Protein AF-A0AAD1WUY3-F1 (afdb_monomer)

InterPro domains:
  IPR000668 Peptidase C1A, papain C-terminal [PF00112] (3-148)
  IPR000668 Peptidase C1A, papain C-terminal [SM00645] (3-164)
  IPR038765 Papain-like cysteine peptidase superfamily [SSF54001] (2-152)

pLDDT: mean 82.13, std 15.79, range [28.84, 96.56]

Foldseek 3Di:
DDFDPDDDLCVVQVLACLSVDDDAPAQAPLVVLVLVQSFVQSLQCVVVVNPDRDRAASLCVQAAVWDEHDDHDHADDPDDDPHHHHPHNPDDNDHHDQFYPPPDPDTGVVPDDDDDDDDDQPPDPVSQSVCCVPRNDHRDDDDDDPCNVVPPDDDDPPDPPDDD

Mean predicted aligned error: 8.3 Å

Nearest PDB structures (foldseek):
  8b5f-assembly1_A  TM=9.638E-01  e=1.376E-15  Homo sapiens
  8he9-assembly1_A  TM=9.474E-01  e=2.209E-15  Homo sapiens
  1mir-assembly2_B  TM=9.375E-01  e=2.351E-14  Rattus norvegicus
  3cbk-assembly1_A  TM=8.928E-01  e=1.677E-14  Homo sapiens
  4i04-assembly3_C  TM=8.509E-01  e=1.428E-09  Schistosoma mansoni

Structure (mmCIF, N/CA/C/O backbone):
data_AF-A0AAD1WUY3-F1
#
_entry.id   AF-A0AAD1WUY3-F1
#
loop_
_atom_site.group_PDB
_atom_site.id
_atom_site.type_symbol
_atom_site.label_atom_id
_atom_site.label_alt_id
_atom_site.label_comp_id
_atom_site.label_asym_id
_atom_site.label_entity_id
_atom_site.label_seq_id
_atom_site.pdbx_PDB_ins_code
_atom_site.Cartn_x
_atom_site.Cartn_y
_atom_site.Cartn_z
_atom_site.occupancy
_atom_site.B_iso_or_equiv
_atom_site.auth_seq_id
_atom_site.auth_comp_id
_atom_site.auth_asym_id
_atom_site.auth_atom_id
_atom_site.pdbx_PDB_model_num
ATOM 1 N N . MET A 1 1 ? -21.144 -7.019 16.525 1.00 71.75 1 MET A N 1
ATOM 2 C CA . MET A 1 1 ? -20.431 -5.743 16.328 1.00 71.75 1 MET A CA 1
ATOM 3 C C . MET A 1 1 ? -21.242 -4.985 15.316 1.00 71.75 1 MET A C 1
ATOM 5 O O . MET A 1 1 ? -21.540 -5.571 14.285 1.00 71.75 1 MET A O 1
ATOM 9 N N . ASP A 1 2 ? -21.606 -3.749 15.618 1.00 90.06 2 ASP A N 1
ATOM 10 C CA . ASP A 1 2 ? -22.443 -2.962 14.718 1.00 90.06 2 ASP A CA 1
ATOM 11 C C . ASP A 1 2 ? -21.526 -2.154 13.799 1.00 90.06 2 ASP A C 1
ATOM 13 O O . ASP A 1 2 ? -20.811 -1.261 14.254 1.00 90.06 2 ASP A O 1
ATOM 17 N N . LEU A 1 3 ? -21.472 -2.553 12.527 1.00 93.75 3 LEU A N 1
ATOM 18 C CA . LEU A 1 3 ? -20.703 -1.875 11.484 1.00 93.75 3 LEU A CA 1
ATOM 19 C C . LEU A 1 3 ? -21.575 -0.807 10.813 1.00 93.75 3 LEU A C 1
ATOM 21 O O . LEU A 1 3 ? -22.786 -1.011 10.687 1.00 93.75 3 LEU A O 1
ATOM 25 N N . PRO A 1 4 ? -20.992 0.325 10.383 1.00 95.12 4 PRO A N 1
ATOM 26 C CA . PRO A 1 4 ? -21.745 1.334 9.656 1.00 95.12 4 PRO A CA 1
ATOM 27 C C . PRO A 1 4 ? -22.156 0.812 8.274 1.00 95.12 4 PRO A C 1
ATOM 29 O O . PRO A 1 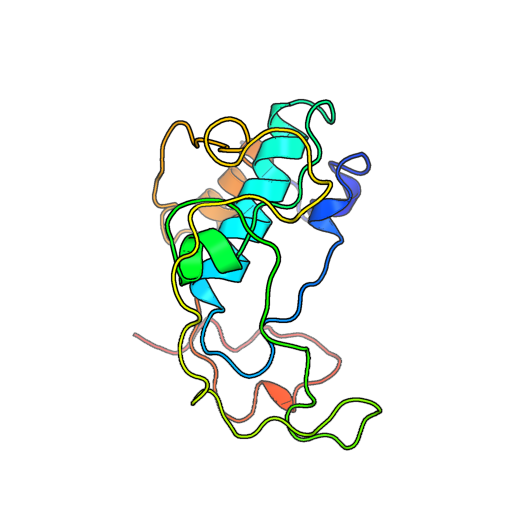4 ? -21.484 -0.034 7.687 1.00 95.12 4 PRO A O 1
ATOM 32 N N . GLU A 1 5 ? -23.249 1.357 7.741 1.00 94.94 5 GLU A N 1
ATOM 33 C CA . GLU A 1 5 ? -23.709 1.057 6.379 1.00 94.94 5 GLU A CA 1
ATOM 34 C C . GLU A 1 5 ? -22.689 1.507 5.322 1.00 94.94 5 GLU A C 1
ATOM 36 O O . GLU A 1 5 ? -22.493 0.825 4.322 1.00 94.94 5 GLU A O 1
ATOM 41 N N . ASN A 1 6 ? -22.005 2.628 5.576 1.00 95.38 6 ASN A N 1
ATOM 42 C CA . ASN A 1 6 ? -20.962 3.175 4.716 1.00 95.38 6 ASN A CA 1
ATOM 43 C C . ASN A 1 6 ? -19.704 3.451 5.539 1.00 95.38 6 ASN A C 1
ATOM 45 O O . ASN A 1 6 ? -19.784 3.948 6.665 1.00 95.38 6 ASN A O 1
ATOM 49 N N . PHE A 1 7 ? -18.544 3.142 4.969 1.00 95.19 7 PHE A N 1
ATOM 50 C CA . PHE A 1 7 ? -17.255 3.385 5.596 1.00 95.19 7 PHE A CA 1
ATOM 51 C C . PHE A 1 7 ? -16.237 3.822 4.548 1.00 95.19 7 PHE A C 1
ATOM 53 O O . PHE A 1 7 ? -16.049 3.130 3.551 1.00 95.19 7 PHE A O 1
ATOM 60 N N . ASP A 1 8 ? -15.560 4.935 4.816 1.00 95.81 8 ASP A N 1
ATOM 61 C CA . ASP A 1 8 ? -14.447 5.418 4.011 1.00 95.81 8 ASP A CA 1
ATOM 62 C C . ASP A 1 8 ? -13.214 5.627 4.902 1.00 95.81 8 ASP A C 1
ATOM 64 O O . ASP A 1 8 ? -13.210 6.438 5.835 1.00 95.81 8 ASP A O 1
ATOM 68 N N . SER A 1 9 ? -12.145 4.888 4.605 1.00 95.81 9 SER A N 1
ATOM 69 C CA . SER A 1 9 ? -10.859 4.983 5.301 1.00 95.81 9 SER A CA 1
ATOM 70 C C . SER A 1 9 ? -10.252 6.391 5.218 1.00 95.81 9 SER A C 1
ATOM 72 O O . SER A 1 9 ? -9.579 6.827 6.155 1.00 95.81 9 SER A O 1
ATOM 74 N N . GLN A 1 10 ? -10.506 7.120 4.127 1.00 95.88 10 GLN A N 1
ATOM 75 C CA . GLN A 1 10 ? -10.003 8.477 3.891 1.00 95.88 10 GLN A CA 1
ATOM 76 C C . GLN A 1 10 ? -10.684 9.521 4.783 1.00 95.88 10 GLN A C 1
ATOM 78 O O . GLN A 1 10 ? -10.104 10.582 5.048 1.00 95.88 10 GLN A O 1
ATOM 83 N N . GLU A 1 11 ? -11.912 9.238 5.220 1.00 96.12 11 GLU A N 1
ATOM 84 C CA . GLU A 1 11 ? -12.668 10.054 6.171 1.00 96.12 11 GLU A CA 1
ATOM 85 C C . GLU A 1 11 ? -12.392 9.631 7.615 1.00 96.12 11 GLU A C 1
ATOM 87 O O . GLU A 1 11 ? -12.276 10.482 8.497 1.00 96.12 11 GLU A O 1
ATOM 92 N N . ALA A 1 12 ? -12.238 8.326 7.859 1.00 94.75 12 ALA A N 1
ATOM 93 C CA . ALA A 1 12 ? -11.942 7.785 9.181 1.00 94.75 12 ALA A CA 1
ATOM 94 C C . ALA A 1 12 ? -10.535 8.166 9.676 1.00 94.75 12 ALA A C 1
ATOM 96 O O . ALA A 1 12 ? -10.341 8.401 10.874 1.00 94.75 12 ALA A O 1
ATOM 97 N N . TRP A 1 13 ? -9.554 8.254 8.767 1.00 94.94 13 TRP A N 1
ATOM 98 C CA . TRP A 1 13 ? -8.155 8.561 9.092 1.00 94.94 13 TRP A CA 1
ATOM 99 C C . TRP A 1 13 ? -7.589 9.691 8.223 1.00 94.94 13 TRP A C 1
ATOM 101 O O . TRP A 1 13 ? -6.626 9.495 7.482 1.00 94.94 13 TRP A O 1
ATOM 111 N N . PRO A 1 14 ? -8.114 10.923 8.360 1.00 95.12 14 PRO A N 1
ATOM 112 C CA . PRO A 1 14 ? -7.745 12.045 7.495 1.00 95.12 14 PRO A CA 1
ATOM 113 C C . PRO A 1 14 ? -6.292 12.508 7.687 1.00 95.12 14 PRO A C 1
ATOM 115 O O . PRO A 1 14 ? -5.744 13.193 6.829 1.00 95.12 14 PRO A O 1
ATOM 118 N N . ASN A 1 15 ? -5.662 12.131 8.803 1.00 94.62 15 ASN A N 1
ATOM 119 C CA . ASN A 1 15 ? -4.262 12.439 9.103 1.00 94.62 15 ASN A CA 1
ATOM 120 C C . ASN A 1 15 ? -3.271 11.473 8.428 1.00 94.62 15 ASN A C 1
ATOM 122 O O . ASN A 1 15 ? -2.066 11.645 8.592 1.00 94.62 15 ASN A O 1
ATOM 126 N N . CYS A 1 16 ? -3.763 10.466 7.700 1.00 96.56 16 CYS A N 1
ATOM 127 C CA . CYS A 1 16 ? -2.955 9.495 6.973 1.00 96.56 16 CYS A CA 1
ATOM 128 C C . CYS A 1 16 ? -3.109 9.703 5.463 1.00 96.56 16 CYS A C 1
ATOM 130 O O . CYS A 1 16 ? -4.026 9.151 4.857 1.00 96.56 16 CYS A O 1
ATOM 132 N N . PRO A 1 17 ? -2.246 10.528 4.841 1.00 95.75 17 PRO A N 1
ATOM 133 C CA . PRO A 1 17 ? -2.386 10.894 3.436 1.00 95.75 17 PRO A CA 1
ATOM 134 C C . PRO A 1 17 ? -2.136 9.728 2.474 1.00 95.75 17 PRO A C 1
ATOM 136 O O . PRO A 1 17 ? -2.650 9.780 1.363 1.00 95.75 17 PRO A O 1
ATOM 139 N N . THR A 1 18 ? -1.421 8.679 2.896 1.00 96.06 18 THR A N 1
ATOM 140 C CA . THR A 1 18 ? -1.169 7.475 2.083 1.00 96.06 18 THR A CA 1
ATOM 141 C C . THR A 1 18 ? -2.464 6.784 1.644 1.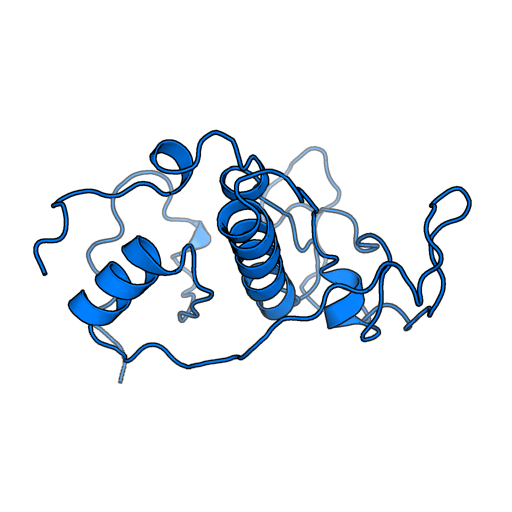00 96.06 18 THR A C 1
ATOM 143 O O . THR A 1 18 ? -2.538 6.296 0.528 1.00 96.06 18 THR A O 1
ATOM 146 N N . ILE A 1 19 ? -3.543 6.883 2.432 1.00 96.00 19 ILE A N 1
ATOM 147 C CA . ILE A 1 19 ? -4.854 6.277 2.114 1.00 96.00 19 ILE A CA 1
ATOM 148 C C . ILE A 1 19 ? -5.510 6.958 0.892 1.00 96.00 19 ILE A C 1
ATOM 150 O O . ILE A 1 19 ? -6.431 6.437 0.261 1.00 96.00 19 ILE A O 1
ATOM 154 N N . ARG A 1 20 ? -5.081 8.184 0.572 1.00 95.38 20 ARG A N 1
ATOM 155 C CA . ARG A 1 20 ? -5.552 8.957 -0.590 1.00 95.38 20 ARG A CA 1
ATOM 156 C C . ARG A 1 20 ? -4.598 8.883 -1.770 1.00 95.38 20 ARG A C 1
ATOM 158 O O . ARG A 1 20 ? -4.905 9.426 -2.830 1.00 95.38 20 ARG A O 1
ATOM 165 N N . GLU A 1 21 ? -3.434 8.289 -1.570 1.00 94.50 21 GLU A N 1
ATOM 166 C CA . GLU A 1 21 ? -2.420 8.188 -2.595 1.00 94.50 21 GLU A CA 1
ATOM 167 C C . GLU A 1 21 ? -2.804 7.100 -3.595 1.00 94.50 21 GLU A C 1
ATOM 169 O O . GLU A 1 21 ? -3.161 5.989 -3.221 1.00 94.50 21 GLU A O 1
ATOM 174 N N . ILE A 1 22 ? -2.727 7.435 -4.880 1.00 92.19 22 ILE A N 1
ATOM 175 C CA . ILE A 1 22 ? -2.890 6.480 -5.973 1.00 92.19 22 ILE A CA 1
ATOM 176 C C . ILE A 1 22 ? -1.541 6.369 -6.665 1.00 92.19 22 ILE A C 1
ATOM 178 O O . ILE A 1 22 ? -1.020 7.372 -7.165 1.00 92.19 22 ILE A O 1
ATOM 182 N N . ARG A 1 23 ? -0.979 5.161 -6.688 1.00 90.56 23 ARG A N 1
ATOM 183 C CA . ARG A 1 23 ? 0.339 4.895 -7.268 1.00 90.56 23 ARG A CA 1
ATOM 184 C C . ARG A 1 23 ? 0.223 4.236 -8.641 1.00 90.56 23 ARG A C 1
ATOM 186 O O . ARG A 1 23 ? -0.832 3.753 -9.042 1.00 90.56 23 ARG A O 1
ATOM 193 N N . ASP A 1 24 ? 1.325 4.257 -9.383 1.00 87.12 24 ASP A N 1
ATOM 194 C CA . ASP A 1 24 ? 1.395 3.780 -10.764 1.00 87.12 24 ASP A CA 1
ATOM 195 C C . ASP A 1 24 ? 2.515 2.741 -10.900 1.00 87.12 24 ASP A C 1
ATOM 197 O O . ASP A 1 24 ? 3.692 3.058 -10.731 1.00 87.12 24 ASP A O 1
ATOM 201 N N . GLN A 1 25 ? 2.140 1.496 -11.200 1.00 79.75 25 GLN A N 1
ATOM 202 C CA . GLN A 1 25 ? 3.068 0.375 -11.406 1.00 79.75 25 GLN A CA 1
ATOM 203 C C . GLN A 1 25 ? 3.770 0.398 -12.777 1.00 79.75 25 GLN A C 1
ATOM 205 O O . GLN A 1 25 ? 4.539 -0.505 -13.107 1.00 79.75 25 GLN A O 1
ATOM 210 N N . GLY A 1 26 ? 3.475 1.380 -13.630 1.00 85.62 26 GLY A N 1
ATOM 211 C CA . GLY A 1 26 ? 4.062 1.503 -14.957 1.00 85.62 26 GLY A CA 1
ATOM 212 C C . GLY A 1 26 ? 3.873 0.251 -15.823 1.00 85.62 26 GLY A C 1
ATOM 213 O O . GLY A 1 26 ? 2.789 -0.328 -15.912 1.00 85.62 26 GLY A O 1
ATOM 214 N N . SER A 1 27 ? 4.946 -0.150 -16.505 1.00 80.69 27 SER A N 1
ATOM 215 C CA . SER A 1 27 ? 4.964 -1.254 -17.479 1.00 80.69 27 SER A CA 1
ATOM 216 C C . SER A 1 27 ? 5.438 -2.578 -16.858 1.00 80.69 27 SER A C 1
ATOM 218 O O . SER A 1 27 ? 6.155 -3.343 -17.503 1.00 80.69 27 SER A O 1
ATOM 220 N N . CYS A 1 28 ? 5.096 -2.834 -15.594 1.00 80.12 28 CYS A N 1
ATOM 221 C CA . CYS A 1 28 ? 5.510 -4.026 -14.854 1.00 80.12 28 CYS A CA 1
ATOM 222 C C . CYS A 1 28 ? 4.312 -4.671 -14.158 1.00 80.12 28 CYS A C 1
ATOM 224 O O . CYS A 1 28 ? 3.477 -3.970 -13.591 1.00 80.12 28 CYS A O 1
ATOM 226 N N . GLY A 1 29 ? 4.251 -6.004 -14.142 1.00 80.81 29 GLY A N 1
ATOM 227 C CA . GLY A 1 29 ? 3.244 -6.786 -13.413 1.00 80.81 29 GLY A CA 1
ATOM 228 C C . GLY A 1 29 ? 3.422 -6.768 -11.886 1.00 80.81 29 GLY A C 1
ATOM 229 O O . GLY A 1 29 ? 3.256 -7.794 -11.226 1.00 80.81 29 GLY A O 1
ATOM 230 N N . SER A 1 30 ? 3.790 -5.626 -11.300 1.00 84.75 30 SER A N 1
ATOM 231 C CA . SER A 1 30 ? 4.109 -5.471 -9.875 1.00 84.75 30 SER A CA 1
ATOM 232 C C . SER A 1 30 ? 2.901 -5.130 -8.996 1.00 84.75 30 SER A C 1
ATOM 234 O O . SER A 1 30 ? 3.071 -4.745 -7.849 1.00 84.75 30 SER A O 1
ATOM 236 N N . ARG A 1 31 ? 1.664 -5.304 -9.478 1.00 86.94 31 ARG A N 1
ATOM 237 C CA . ARG A 1 31 ? 0.433 -5.007 -8.713 1.00 86.94 31 ARG A CA 1
ATOM 238 C C . ARG A 1 31 ? 0.391 -5.623 -7.306 1.00 86.94 31 ARG A C 1
ATOM 240 O O . ARG A 1 31 ? -0.115 -5.003 -6.382 1.00 86.94 31 ARG A O 1
ATOM 247 N N . TRP A 1 32 ? 0.950 -6.824 -7.147 1.00 85.56 32 TRP A N 1
ATOM 248 C CA . TRP A 1 32 ? 1.026 -7.544 -5.871 1.00 85.56 32 TRP A CA 1
ATOM 249 C C . TRP A 1 32 ? 1.964 -6.859 -4.864 1.00 85.56 32 TRP A C 1
ATOM 251 O O . TRP A 1 32 ? 1.757 -6.961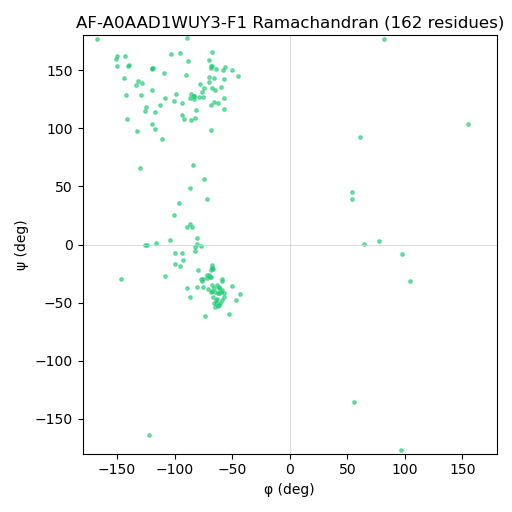 -3.663 1.00 85.56 32 TRP A O 1
ATOM 261 N N . THR A 1 33 ? 2.988 -6.128 -5.324 1.00 88.69 33 THR A N 1
ATOM 262 C CA . THR A 1 33 ? 3.819 -5.324 -4.416 1.00 88.69 33 THR A CA 1
ATOM 263 C C . THR A 1 33 ? 3.158 -4.005 -4.076 1.00 88.69 33 THR A C 1
ATOM 265 O O . THR A 1 33 ? 3.253 -3.563 -2.936 1.00 88.69 33 THR A O 1
ATOM 268 N N . PHE A 1 34 ? 2.468 -3.395 -5.038 1.00 91.50 34 PHE A N 1
ATOM 269 C CA . PHE A 1 34 ? 1.752 -2.140 -4.833 1.00 91.50 34 PHE A CA 1
ATOM 270 C C . PHE A 1 34 ? 0.609 -2.314 -3.833 1.00 91.50 34 PHE A C 1
ATOM 272 O O . PHE A 1 34 ? 0.626 -1.652 -2.801 1.00 91.50 34 PHE A O 1
ATOM 279 N N . GLY A 1 35 ? -0.294 -3.277 -4.051 1.00 91.38 35 GLY A N 1
ATOM 280 C CA . GLY A 1 35 ? -1.409 -3.533 -3.132 1.00 91.38 35 GLY A CA 1
ATOM 281 C C . GLY A 1 35 ? -0.946 -3.845 -1.704 1.00 91.38 35 GLY A C 1
ATOM 282 O O . GLY A 1 35 ? -1.483 -3.297 -0.739 1.00 91.38 35 GLY A O 1
ATOM 283 N N . ALA A 1 36 ? 0.109 -4.654 -1.560 1.00 92.06 36 ALA A N 1
ATOM 284 C CA . ALA A 1 36 ? 0.708 -4.940 -0.261 1.00 92.06 36 ALA A CA 1
ATOM 285 C C . ALA A 1 36 ? 1.314 -3.686 0.399 1.00 92.06 36 ALA A C 1
ATOM 287 O O . ALA A 1 36 ? 1.045 -3.404 1.569 1.00 92.06 36 ALA A O 1
ATOM 288 N N . MET A 1 37 ? 2.146 -2.928 -0.324 1.00 92.62 37 MET A N 1
ATOM 289 C CA . MET A 1 37 ? 2.885 -1.794 0.246 1.00 92.62 37 MET A CA 1
ATOM 290 C C . MET A 1 37 ? 2.014 -0.562 0.489 1.00 92.62 37 MET A C 1
ATOM 292 O O . MET A 1 37 ? 2.271 0.169 1.447 1.00 92.62 37 MET A O 1
ATOM 296 N N . GLU A 1 38 ? 0.960 -0.355 -0.296 1.00 95.56 38 GLU A N 1
ATOM 297 C CA . GLU A 1 38 ? -0.070 0.659 -0.040 1.00 95.56 38 GLU A CA 1
ATOM 298 C C . GLU A 1 38 ? -0.790 0.359 1.282 1.00 95.56 38 GLU A C 1
ATOM 300 O O . GLU A 1 38 ? -0.754 1.174 2.209 1.00 95.56 38 GLU A O 1
ATOM 305 N N . ALA A 1 39 ? -1.307 -0.865 1.450 1.00 95.56 39 ALA A N 1
ATOM 306 C CA . ALA A 1 39 ? -1.976 -1.271 2.687 1.00 95.56 39 ALA A CA 1
ATOM 307 C C . ALA A 1 39 ? -1.043 -1.220 3.913 1.00 95.56 39 ALA A C 1
ATOM 309 O O . ALA A 1 39 ? -1.464 -0.835 5.009 1.00 95.56 39 ALA A O 1
ATOM 310 N N . ILE A 1 40 ? 0.236 -1.583 3.757 1.00 95.19 40 ILE A N 1
ATOM 311 C CA . ILE A 1 40 ? 1.230 -1.488 4.837 1.00 95.19 40 ILE A CA 1
ATOM 312 C C . ILE A 1 40 ? 1.545 -0.027 5.178 1.00 95.19 40 ILE A C 1
ATOM 314 O O . ILE A 1 40 ? 1.656 0.293 6.367 1.00 95.19 40 ILE A O 1
ATOM 318 N N . SER A 1 41 ? 1.671 0.858 4.184 1.00 95.38 41 SER A N 1
ATOM 319 C CA . SER A 1 41 ? 1.883 2.299 4.402 1.00 95.38 41 SER A CA 1
ATOM 320 C C . SER A 1 41 ? 0.730 2.883 5.225 1.00 95.38 41 SER A C 1
ATOM 322 O O . SER A 1 41 ? 0.949 3.499 6.275 1.00 95.38 41 SER A O 1
ATOM 324 N N . ASP A 1 42 ? -0.503 2.558 4.834 1.00 96.31 42 ASP A N 1
ATOM 325 C CA . ASP A 1 42 ? -1.720 2.975 5.530 1.00 96.31 42 ASP A CA 1
ATOM 326 C C . ASP A 1 42 ? -1.769 2.449 6.961 1.00 96.31 42 ASP A C 1
ATOM 328 O O . ASP A 1 42 ? -1.919 3.215 7.918 1.00 96.31 42 ASP A O 1
ATOM 332 N N . ARG A 1 43 ? -1.577 1.139 7.141 1.00 95.81 43 ARG A N 1
ATOM 333 C CA . ARG A 1 43 ? -1.557 0.504 8.467 1.00 95.81 43 ARG A CA 1
ATOM 334 C C . ARG A 1 43 ? -0.472 1.099 9.358 1.00 95.81 43 ARG A C 1
ATOM 336 O O . ARG A 1 43 ? -0.728 1.324 10.541 1.00 95.81 43 ARG A O 1
ATOM 343 N N . THR A 1 44 ? 0.701 1.414 8.812 1.00 95.00 44 THR A N 1
ATOM 344 C CA . THR A 1 44 ? 1.801 2.051 9.554 1.00 95.00 44 THR A CA 1
ATOM 345 C C . THR A 1 44 ? 1.399 3.435 10.051 1.00 95.00 44 THR A C 1
ATOM 347 O O . THR A 1 44 ? 1.554 3.736 11.243 1.00 95.00 44 THR A O 1
ATOM 350 N N . CYS A 1 45 ? 0.806 4.253 9.180 1.00 95.56 45 CYS A N 1
ATOM 351 C CA . CYS A 1 45 ? 0.306 5.560 9.579 1.00 95.56 45 CYS A CA 1
ATOM 352 C C . CYS A 1 45 ? -0.769 5.455 10.651 1.00 95.56 45 CYS A C 1
ATOM 354 O O . CYS A 1 45 ? -0.667 6.090 11.707 1.00 95.56 45 CYS A O 1
ATOM 356 N N . VAL A 1 46 ? -1.779 4.616 10.445 1.00 94.31 46 VAL A N 1
ATOM 357 C CA . VAL A 1 46 ? -2.895 4.624 11.380 1.00 94.31 46 VAL A CA 1
ATOM 358 C C . VAL A 1 46 ? -2.552 3.936 12.708 1.00 94.31 46 VAL A C 1
ATOM 360 O O . VAL A 1 46 ? -2.963 4.428 13.761 1.00 94.31 46 VAL A O 1
ATOM 363 N N . HIS A 1 47 ? -1.764 2.855 12.721 1.00 93.06 47 HIS A N 1
ATOM 364 C CA . HIS A 1 47 ? -1.339 2.217 13.977 1.00 93.06 47 HIS A CA 1
ATOM 365 C C . HIS A 1 47 ? -0.361 3.072 14.781 1.00 93.06 47 HIS A C 1
ATOM 367 O O . HIS A 1 47 ? -0.355 3.006 16.011 1.00 93.06 47 HIS A O 1
ATOM 373 N N . SER A 1 48 ? 0.422 3.921 14.115 1.00 93.12 48 SER A N 1
ATOM 374 C CA . SER A 1 48 ? 1.249 4.921 14.793 1.00 93.12 48 SER A CA 1
ATOM 375 C C . SER A 1 48 ? 0.461 6.170 15.215 1.00 93.12 48 SER A C 1
ATOM 377 O O . SER A 1 48 ? 1.037 7.079 15.817 1.00 93.12 48 SER A O 1
ATOM 379 N N . ASN A 1 49 ? -0.849 6.221 14.938 1.00 92.44 49 ASN A N 1
ATOM 380 C CA . ASN A 1 49 ? -1.721 7.376 15.150 1.00 92.44 49 ASN A CA 1
ATOM 381 C C . ASN A 1 49 ? -1.187 8.647 14.462 1.00 92.44 49 ASN A C 1
ATOM 383 O O . ASN A 1 49 ? -1.114 9.715 15.074 1.00 92.44 49 ASN A O 1
ATOM 387 N N . GLY A 1 50 ? -0.745 8.503 13.210 1.00 91.94 50 GLY A N 1
ATOM 388 C CA . GLY A 1 50 ? -0.193 9.576 12.381 1.00 91.94 50 GLY A CA 1
ATOM 389 C C . GLY A 1 50 ? 1.250 9.974 12.706 1.00 91.94 50 GLY A C 1
ATOM 390 O O . GLY A 1 50 ? 1.762 10.915 12.110 1.00 91.94 50 GLY A O 1
ATOM 391 N N . LYS A 1 51 ? 1.923 9.298 13.648 1.00 93.12 51 LYS A N 1
ATOM 392 C CA . LYS A 1 51 ? 3.308 9.636 14.032 1.00 93.12 51 LYS A CA 1
ATOM 393 C C . LYS A 1 51 ? 4.343 9.177 13.011 1.00 93.12 51 LYS A C 1
ATOM 395 O O . LYS A 1 51 ? 5.391 9.803 12.894 1.00 93.12 51 LYS A O 1
ATOM 400 N N . VAL A 1 52 ? 4.074 8.070 12.328 1.00 92.94 52 VAL A N 1
ATOM 401 C CA . VAL A 1 52 ? 4.938 7.498 11.295 1.00 92.94 52 VAL A CA 1
ATOM 402 C C . VAL A 1 52 ? 4.141 7.486 10.008 1.00 92.94 52 VAL A C 1
ATOM 404 O O . VAL A 1 52 ? 3.259 6.657 9.840 1.00 92.94 52 VAL A O 1
ATOM 407 N N . ASN A 1 53 ? 4.437 8.420 9.118 1.00 92.38 53 ASN A N 1
ATOM 408 C CA . ASN A 1 53 ? 3.785 8.532 7.825 1.00 92.38 53 ASN A CA 1
ATOM 409 C C . ASN A 1 53 ? 4.846 8.323 6.749 1.00 92.38 53 ASN A C 1
ATOM 411 O O . ASN A 1 53 ? 5.655 9.216 6.498 1.00 92.38 53 ASN A O 1
ATOM 415 N N . VAL A 1 54 ? 4.888 7.109 6.213 1.00 92.19 54 VAL A N 1
ATOM 416 C CA . VAL A 1 54 ? 5.921 6.663 5.283 1.00 92.19 54 VAL A CA 1
ATOM 417 C C . VAL A 1 54 ? 5.263 5.962 4.110 1.00 92.19 54 VAL A C 1
ATOM 419 O O . VAL A 1 54 ? 4.352 5.156 4.287 1.00 92.19 54 VAL A O 1
ATOM 422 N N . GLU A 1 55 ? 5.754 6.267 2.919 1.00 92.94 55 GLU A N 1
ATOM 423 C CA . GLU A 1 55 ? 5.500 5.470 1.733 1.00 92.94 55 GLU A CA 1
ATOM 424 C C . GLU A 1 55 ? 6.481 4.296 1.742 1.00 92.94 55 GLU A C 1
ATOM 426 O O . GLU A 1 55 ? 7.689 4.466 1.571 1.00 92.94 55 GLU A O 1
ATOM 431 N N . VAL A 1 56 ? 5.966 3.092 1.986 1.00 91.25 56 VAL A N 1
ATOM 432 C CA . VAL A 1 56 ? 6.793 1.888 1.926 1.00 91.25 56 VAL A CA 1
ATOM 433 C C . VAL A 1 56 ? 7.075 1.554 0.464 1.00 91.25 56 VAL A C 1
ATOM 435 O O . VAL A 1 56 ? 6.182 1.600 -0.387 1.00 91.25 56 VAL A O 1
ATOM 438 N N . SER A 1 57 ? 8.335 1.238 0.175 1.00 89.62 57 SER A N 1
ATOM 439 C CA . SER A 1 57 ? 8.806 1.005 -1.185 1.00 89.62 57 SER A CA 1
ATOM 440 C C . SER A 1 57 ? 8.217 -0.270 -1.801 1.00 89.62 57 SER A C 1
ATOM 442 O O . SER A 1 57 ? 8.470 -1.384 -1.343 1.00 89.62 57 SER A O 1
ATOM 444 N N . ALA A 1 58 ? 7.492 -0.113 -2.910 1.00 87.19 58 ALA A N 1
ATOM 445 C CA . ALA A 1 58 ? 7.056 -1.235 -3.742 1.00 87.19 58 ALA A CA 1
ATOM 446 C C . ALA A 1 58 ? 8.215 -1.873 -4.533 1.00 87.19 58 ALA A C 1
ATOM 448 O O . ALA A 1 58 ? 8.183 -3.071 -4.808 1.00 87.19 58 ALA A O 1
ATOM 449 N N . GLU A 1 59 ? 9.244 -1.091 -4.876 1.00 84.94 59 GLU A N 1
ATOM 450 C CA . GLU A 1 59 ? 10.452 -1.546 -5.586 1.00 84.94 59 GLU A CA 1
ATOM 451 C C . GLU A 1 59 ? 11.301 -2.474 -4.732 1.00 84.94 59 GLU A C 1
ATOM 453 O O . GLU A 1 59 ? 11.838 -3.463 -5.219 1.00 84.94 59 GLU A O 1
ATOM 458 N N . ASP A 1 60 ? 11.415 -2.147 -3.450 1.00 85.44 60 ASP A N 1
ATOM 459 C CA . ASP A 1 60 ? 12.071 -2.962 -2.448 1.00 85.44 60 ASP A CA 1
ATOM 460 C C . ASP A 1 60 ? 11.487 -4.374 -2.477 1.00 85.44 60 ASP A C 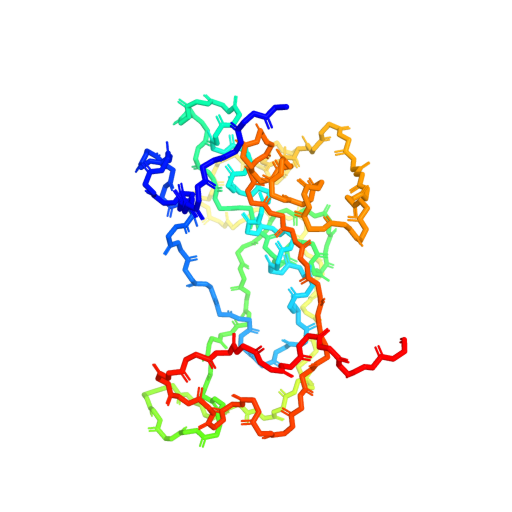1
ATOM 462 O O . ASP A 1 60 ? 12.204 -5.345 -2.734 1.00 85.44 60 ASP A O 1
ATOM 466 N N . LEU A 1 61 ? 10.177 -4.486 -2.244 1.00 85.12 61 LEU A N 1
ATOM 467 C CA . LEU A 1 61 ? 9.517 -5.783 -2.213 1.00 85.12 61 LEU A CA 1
ATOM 468 C C . LEU A 1 61 ? 9.633 -6.495 -3.569 1.00 85.12 61 LEU A C 1
ATOM 470 O O . LEU A 1 61 ? 9.816 -7.711 -3.603 1.00 85.12 61 LEU A O 1
ATOM 474 N N . LEU A 1 62 ? 9.560 -5.739 -4.669 1.00 84.38 62 LEU A N 1
ATOM 475 C CA . LEU A 1 62 ? 9.636 -6.260 -6.033 1.00 84.38 62 LEU A CA 1
ATOM 476 C C . LEU A 1 62 ? 11.010 -6.847 -6.366 1.00 84.38 62 LEU A C 1
ATOM 478 O O . LEU A 1 62 ? 11.096 -7.916 -6.969 1.00 84.38 62 LEU A O 1
ATOM 482 N N . SER A 1 63 ? 12.078 -6.141 -6.004 1.00 82.12 63 SER A N 1
ATOM 483 C CA . SER A 1 63 ? 13.425 -6.429 -6.490 1.00 82.12 63 SER A CA 1
ATOM 484 C C . SER A 1 63 ? 14.341 -7.031 -5.430 1.00 82.12 63 SER A C 1
ATOM 486 O O . SER A 1 63 ? 15.277 -7.738 -5.803 1.00 82.12 63 SER A O 1
ATOM 488 N N . CYS A 1 64 ? 14.132 -6.762 -4.132 1.00 72.81 64 CYS A N 1
ATOM 489 C CA . CYS A 1 64 ? 15.263 -6.723 -3.202 1.00 72.81 64 CYS A CA 1
ATOM 490 C C . CYS A 1 64 ? 15.054 -7.177 -1.754 1.00 72.81 64 CYS A C 1
ATOM 492 O O . CYS A 1 64 ? 16.012 -7.651 -1.126 1.00 72.81 64 CYS A O 1
ATOM 494 N N . CYS A 1 65 ? 13.862 -7.030 -1.182 1.00 61.31 65 CYS A N 1
ATOM 495 C CA . CYS A 1 65 ? 13.687 -7.150 0.266 1.00 61.31 65 CYS A CA 1
ATOM 496 C C . CYS A 1 65 ? 14.656 -6.199 1.064 1.00 61.31 65 CYS A C 1
ATOM 498 O O . CYS A 1 65 ? 15.252 -6.594 2.082 1.00 61.31 65 CYS A O 1
ATOM 500 N N . GLY A 1 66 ? 14.881 -4.963 0.577 1.00 52.16 66 GLY A N 1
ATOM 501 C CA . GLY A 1 66 ? 15.026 -3.673 1.320 1.00 52.16 66 GLY A CA 1
ATOM 502 C C . GLY A 1 66 ? 14.971 -2.380 0.415 1.00 52.16 66 GLY A C 1
ATOM 503 O O . GLY A 1 66 ? 14.864 -2.495 -0.806 1.00 52.16 66 GLY A O 1
ATOM 504 N N . SER A 1 67 ? 15.030 -1.157 0.994 1.00 46.94 67 SER A N 1
ATOM 505 C CA . SER A 1 67 ? 14.496 0.125 0.449 1.00 46.94 67 SER A CA 1
ATOM 506 C C . SER A 1 67 ? 15.234 0.858 -0.708 1.00 46.94 67 SER A C 1
ATOM 508 O O . SER A 1 67 ? 16.398 1.239 -0.607 1.00 46.94 67 SER A O 1
ATOM 510 N N . LYS A 1 68 ? 14.497 1.169 -1.793 1.00 60.72 68 LYS A N 1
ATOM 511 C CA . LYS A 1 68 ? 14.814 2.122 -2.896 1.00 60.72 68 LYS A CA 1
ATOM 512 C C . LYS A 1 68 ? 13.503 2.709 -3.458 1.00 60.72 68 LYS A C 1
ATOM 514 O O . LYS A 1 68 ? 12.492 2.025 -3.368 1.00 60.72 68 LYS A O 1
ATOM 519 N N . PRO A 1 69 ? 13.447 3.907 -4.056 1.00 66.62 69 PRO A N 1
ATOM 520 C CA . PRO A 1 69 ? 12.239 4.354 -4.756 1.00 66.62 69 PRO A CA 1
ATOM 521 C C . PRO A 1 69 ? 11.996 3.570 -6.052 1.00 66.62 69 PRO A C 1
ATOM 523 O O . PRO A 1 69 ? 12.911 2.968 -6.614 1.00 66.62 69 PRO A O 1
ATOM 526 N N . TYR A 1 70 ? 10.742 3.588 -6.510 1.00 78.81 70 TYR A N 1
ATOM 527 C CA . TYR A 1 70 ? 10.298 2.865 -7.698 1.00 78.81 70 TYR A CA 1
ATOM 528 C C . TYR A 1 70 ? 10.937 3.402 -8.974 1.00 78.81 70 TYR A C 1
ATOM 530 O O . TYR A 1 70 ? 10.860 4.589 -9.286 1.00 78.81 70 TYR A O 1
ATOM 538 N N . SER A 1 71 ? 11.613 2.505 -9.687 1.00 79.62 71 SER A N 1
ATOM 539 C CA . SER A 1 71 ? 12.500 2.837 -10.802 1.00 79.62 71 SER A CA 1
ATOM 540 C C . SER A 1 71 ? 11.817 2.737 -12.166 1.00 79.62 71 SER A C 1
ATOM 542 O O . SER A 1 71 ? 12.292 3.316 -13.147 1.00 79.62 71 SER A O 1
ATOM 544 N N . ILE A 1 72 ? 10.68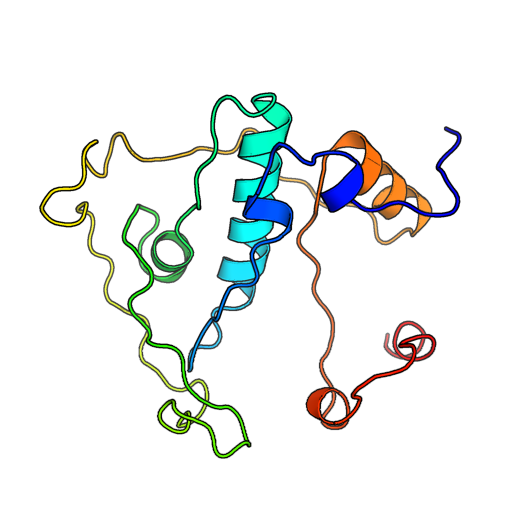9 2.026 -12.240 1.00 80.00 72 ILE A N 1
ATOM 545 C CA . ILE A 1 72 ? 9.904 1.880 -13.464 1.00 80.00 72 ILE A CA 1
ATOM 546 C C . ILE A 1 72 ? 9.033 3.125 -13.631 1.00 80.00 72 ILE A C 1
ATOM 548 O O . ILE A 1 72 ? 8.153 3.419 -12.827 1.00 80.00 72 ILE A O 1
ATOM 552 N N . LEU A 1 73 ? 9.298 3.876 -14.700 1.00 80.38 73 LEU A N 1
ATOM 553 C CA . LEU A 1 73 ? 8.580 5.114 -14.968 1.00 80.38 73 LEU A CA 1
ATOM 554 C C . LEU A 1 73 ? 7.124 4.849 -15.384 1.00 80.38 73 LEU A C 1
ATOM 556 O O . LEU A 1 73 ? 6.865 3.913 -16.149 1.00 80.38 73 LEU A O 1
ATOM 560 N N . PRO A 1 74 ? 6.191 5.726 -14.972 1.00 82.94 74 PRO A N 1
ATOM 561 C CA . PRO A 1 74 ? 4.814 5.685 -15.436 1.00 82.94 74 PRO A CA 1
ATOM 562 C C . PRO A 1 74 ? 4.697 5.783 -16.961 1.00 82.94 74 PRO A C 1
ATOM 564 O O . PRO A 1 74 ? 5.410 6.556 -17.611 1.00 82.94 74 PRO A O 1
ATOM 567 N N . CYS A 1 75 ? 3.748 5.049 -17.531 1.00 82.62 75 CYS A N 1
ATOM 568 C CA . CYS A 1 75 ? 3.493 5.008 -18.968 1.00 82.62 75 CYS A CA 1
ATOM 569 C C . CYS A 1 75 ? 1.988 4.897 -19.246 1.00 82.62 75 CYS A C 1
ATOM 571 O O . CYS A 1 75 ? 1.208 4.551 -18.362 1.00 82.62 75 CYS A O 1
ATOM 573 N N . GLU A 1 76 ? 1.567 5.215 -20.470 1.00 82.56 76 GLU A N 1
ATOM 574 C CA . GLU A 1 76 ? 0.154 5.145 -20.848 1.00 82.56 76 GLU A CA 1
ATOM 575 C C . GLU A 1 76 ? -0.230 3.744 -21.324 1.00 82.56 76 GLU A C 1
ATOM 577 O O . GLU A 1 76 ? 0.341 3.202 -22.281 1.00 82.56 76 GLU A O 1
ATOM 582 N N . HIS A 1 77 ? -1.264 3.188 -20.700 1.00 73.25 77 HIS A N 1
ATOM 583 C CA . HIS A 1 77 ? -1.900 1.953 -21.134 1.00 73.25 77 HIS A CA 1
ATOM 584 C C . HIS A 1 77 ? -3.083 2.291 -22.046 1.00 73.25 77 HIS A C 1
ATOM 586 O O . HIS A 1 77 ? -4.100 2.814 -21.602 1.00 73.25 77 HIS A O 1
ATOM 592 N N . ARG A 1 78 ? -2.963 1.969 -23.341 1.00 66.88 78 ARG A N 1
ATOM 593 C CA . ARG A 1 78 ? -4.043 2.037 -24.356 1.00 66.88 78 ARG A CA 1
ATOM 594 C C . ARG A 1 78 ? -4.615 3.431 -24.682 1.00 66.88 78 ARG A C 1
ATOM 596 O O . ARG A 1 78 ? -5.481 3.512 -25.551 1.00 66.88 78 ARG A O 1
ATOM 603 N N . VAL A 1 79 ? -4.122 4.508 -24.069 1.00 74.44 79 VAL A N 1
ATOM 604 C CA . VAL A 1 79 ? -4.510 5.899 -24.366 1.00 74.44 79 VAL A CA 1
ATOM 605 C C . VAL A 1 79 ? -3.317 6.725 -24.852 1.00 74.44 79 VAL A C 1
ATOM 607 O O . VAL A 1 79 ? -2.173 6.450 -24.504 1.00 74.44 79 VAL A O 1
ATOM 610 N N . ASN A 1 80 ? -3.577 7.748 -25.670 1.00 74.31 80 ASN A N 1
ATOM 611 C CA . ASN A 1 80 ? -2.561 8.739 -26.025 1.00 74.31 80 ASN A CA 1
ATOM 612 C C . ASN A 1 80 ? -2.551 9.830 -24.950 1.00 74.31 80 ASN A C 1
ATOM 614 O O . ASN A 1 80 ? -3.475 10.641 -24.888 1.00 74.31 80 ASN A O 1
ATOM 618 N N . GLY A 1 81 ? -1.515 9.831 -24.116 1.00 78.81 81 GLY A N 1
ATOM 619 C CA . GLY A 1 81 ? -1.309 10.809 -23.051 1.00 78.81 81 GLY A CA 1
ATOM 620 C C . GLY A 1 81 ? 0.018 11.554 -23.184 1.00 78.81 81 GLY A C 1
ATOM 621 O O . GLY A 1 81 ? 0.652 11.564 -24.240 1.00 78.81 81 GLY A O 1
ATOM 622 N N . PHE A 1 82 ? 0.429 12.210 -22.099 1.00 85.12 82 PHE A N 1
ATOM 623 C CA . PHE A 1 82 ? 1.703 12.937 -22.038 1.00 85.12 82 PHE A CA 1
ATOM 624 C C . PHE A 1 82 ? 2.897 12.002 -21.795 1.00 85.12 82 PHE A C 1
ATOM 626 O O . PHE A 1 82 ? 4.037 12.355 -22.100 1.00 85.12 82 PHE A O 1
ATOM 633 N N . ARG A 1 83 ? 2.650 10.810 -21.240 1.00 84.88 83 ARG A N 1
ATOM 634 C CA . ARG A 1 83 ? 3.685 9.813 -20.963 1.00 84.88 83 ARG A CA 1
ATOM 635 C C . ARG A 1 83 ? 3.903 8.900 -22.182 1.00 84.88 83 ARG A C 1
ATOM 637 O O . ARG A 1 83 ? 3.019 8.778 -23.031 1.00 84.88 83 ARG A O 1
ATOM 644 N N . PRO A 1 84 ? 5.072 8.244 -22.295 1.00 84.81 84 PRO A N 1
ATOM 645 C CA . PRO A 1 84 ? 5.303 7.241 -23.331 1.00 84.81 84 PRO A CA 1
ATOM 646 C C . PRO A 1 84 ? 4.280 6.101 -23.253 1.00 84.81 84 PRO A C 1
ATOM 648 O O . PRO A 1 84 ? 3.828 5.748 -22.167 1.00 84.81 84 PRO A O 1
ATOM 651 N N . ALA A 1 85 ? 3.958 5.485 -24.390 1.00 84.19 85 ALA A N 1
ATOM 652 C CA . ALA A 1 85 ? 3.115 4.291 -24.413 1.00 84.19 85 ALA A CA 1
ATOM 653 C C . ALA A 1 85 ? 3.835 3.095 -23.763 1.00 84.19 85 ALA A C 1
ATOM 655 O O . ALA A 1 85 ? 5.008 2.837 -24.061 1.00 84.19 85 ALA A O 1
ATOM 656 N N . CYS A 1 86 ? 3.127 2.349 -22.911 1.00 79.62 86 CYS A N 1
ATOM 657 C CA . CYS A 1 86 ? 3.638 1.108 -22.330 1.00 79.62 86 CYS A CA 1
ATOM 658 C C . CYS A 1 86 ? 3.837 0.039 -23.418 1.00 79.62 86 CYS A C 1
ATOM 660 O O . CYS A 1 86 ? 3.030 -0.081 -24.343 1.00 79.62 86 CYS A O 1
ATOM 662 N N . LYS A 1 87 ? 4.890 -0.778 -23.298 1.00 73.00 87 LYS A N 1
ATOM 663 C CA . LYS A 1 87 ? 5.210 -1.858 -24.256 1.00 73.00 87 LYS A CA 1
ATOM 664 C C . LYS A 1 87 ? 4.770 -3.248 -23.761 1.00 73.00 87 LYS A C 1
ATOM 666 O O . LYS A 1 87 ? 5.340 -4.244 -24.182 1.00 73.00 87 LYS A O 1
ATOM 671 N N . GLY A 1 88 ? 3.766 -3.311 -22.881 1.00 67.75 88 GLY A N 1
ATOM 672 C CA . GLY A 1 88 ? 3.335 -4.531 -22.177 1.00 67.75 88 GLY A CA 1
ATOM 673 C C . GLY A 1 88 ? 3.949 -4.658 -20.777 1.00 67.75 88 GLY A C 1
ATOM 674 O O . GLY A 1 88 ? 4.663 -3.766 -20.339 1.00 67.75 88 GLY A O 1
ATOM 675 N N . GLU A 1 89 ? 3.690 -5.754 -20.062 1.00 65.31 89 GLU A N 1
ATOM 676 C CA . GLU A 1 89 ? 4.273 -6.007 -18.724 1.00 65.31 89 GLU A CA 1
ATOM 677 C C . GLU A 1 89 ? 5.655 -6.691 -18.778 1.00 65.31 89 GLU A C 1
ATOM 679 O O . GLU A 1 89 ? 6.120 -7.264 -17.799 1.00 65.31 89 GLU A O 1
ATOM 684 N N . GLU A 1 90 ? 6.320 -6.644 -19.931 1.00 58.78 90 GLU A N 1
ATOM 685 C CA . GLU A 1 90 ? 7.563 -7.370 -20.230 1.00 58.78 90 GLU A CA 1
ATOM 686 C C . GLU A 1 90 ? 8.835 -6.634 -19.768 1.00 58.78 90 GLU A C 1
ATOM 688 O O . GLU A 1 90 ? 9.937 -6.947 -20.216 1.00 58.78 90 GLU A O 1
ATOM 693 N N . GLY A 1 91 ? 8.706 -5.621 -18.907 1.00 63.72 91 GLY A N 1
ATOM 694 C CA . GLY A 1 91 ? 9.864 -4.963 -18.309 1.00 63.72 91 GLY A CA 1
ATOM 695 C C . GLY A 1 91 ? 10.643 -5.927 -17.414 1.00 63.72 91 GLY A C 1
ATOM 696 O O . GLY A 1 91 ? 10.053 -6.614 -16.580 1.00 63.72 91 GLY A O 1
ATOM 697 N N . ASP A 1 92 ? 11.969 -5.960 -17.561 1.00 73.12 92 ASP A N 1
ATOM 698 C CA . ASP A 1 92 ? 12.829 -6.717 -16.651 1.00 73.12 92 ASP A CA 1
ATOM 699 C C . ASP A 1 92 ? 12.659 -6.197 -15.220 1.00 73.12 92 ASP A C 1
ATOM 701 O O . ASP A 1 92 ? 12.684 -4.987 -14.978 1.00 73.12 92 ASP A O 1
ATOM 705 N N . THR A 1 93 ? 12.533 -7.114 -14.258 1.00 77.94 93 THR A N 1
ATOM 706 C CA . THR A 1 93 ? 12.580 -6.754 -12.840 1.00 77.94 93 THR A CA 1
ATOM 707 C C . THR A 1 93 ? 13.903 -6.038 -12.553 1.00 77.94 93 THR A C 1
ATOM 709 O O . THR A 1 93 ? 14.969 -6.589 -12.864 1.00 77.94 93 THR A O 1
ATOM 712 N N . PRO A 1 94 ? 13.876 -4.828 -11.965 1.00 81.81 94 PRO A N 1
ATOM 713 C CA . PRO A 1 94 ? 15.094 -4.120 -11.605 1.00 81.81 94 PRO A CA 1
ATOM 714 C C . PRO A 1 94 ? 15.984 -4.965 -10.688 1.00 81.81 94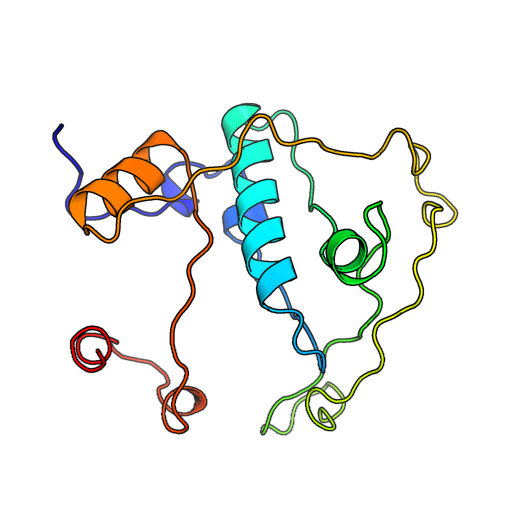 PRO A C 1
ATOM 716 O O . PRO A 1 94 ? 15.530 -5.850 -9.960 1.00 81.81 94 PRO A O 1
ATOM 719 N N . LYS A 1 95 ? 17.296 -4.718 -10.728 1.00 83.06 95 LYS A N 1
ATOM 720 C CA . LYS A 1 95 ? 18.232 -5.443 -9.863 1.00 83.06 95 LYS A CA 1
ATOM 721 C C . LYS A 1 95 ? 18.045 -5.012 -8.413 1.00 83.06 95 LYS A C 1
ATOM 723 O O . LYS A 1 95 ? 17.992 -3.820 -8.135 1.00 83.06 95 LYS A O 1
ATOM 728 N N . CYS A 1 96 ? 18.104 -5.973 -7.495 1.00 82.56 96 CYS A N 1
ATOM 729 C CA . CYS A 1 96 ? 18.213 -5.677 -6.072 1.00 82.56 96 CYS A CA 1
ATOM 730 C C . CYS A 1 96 ? 19.449 -4.816 -5.774 1.00 82.56 96 CYS A C 1
ATOM 732 O O . CYS A 1 96 ? 20.582 -5.283 -5.934 1.00 82.56 96 CYS A O 1
ATOM 734 N N . VAL A 1 97 ? 19.240 -3.596 -5.275 1.00 81.94 97 VAL A N 1
ATOM 735 C CA . VAL A 1 97 ? 20.295 -2.727 -4.742 1.00 81.94 97 VAL A CA 1
ATOM 736 C C . VAL A 1 97 ? 20.042 -2.469 -3.259 1.00 81.94 97 VAL A C 1
ATOM 738 O O . VAL A 1 97 ? 19.081 -1.800 -2.898 1.00 81.94 97 VAL A O 1
ATOM 741 N N . LYS A 1 98 ? 20.931 -2.974 -2.395 1.00 80.88 98 LYS A N 1
ATOM 742 C CA . LYS A 1 98 ? 20.791 -2.890 -0.932 1.00 80.88 98 LYS A CA 1
ATOM 743 C C . LYS A 1 98 ? 21.353 -1.599 -0.331 1.00 80.88 98 LYS A C 1
ATOM 745 O O . LYS A 1 98 ? 22.153 -1.643 0.601 1.00 80.88 98 LYS A O 1
ATOM 750 N N . GLU A 1 99 ? 20.992 -0.465 -0.911 1.00 78.25 99 GLU A N 1
ATOM 751 C CA . GLU A 1 99 ? 21.540 0.848 -0.562 1.00 78.25 99 GLU A CA 1
ATOM 752 C C . GLU A 1 99 ? 20.439 1.902 -0.676 1.00 78.25 99 GLU A C 1
ATOM 754 O O . GLU A 1 99 ? 19.659 1.846 -1.619 1.00 78.25 99 GLU A O 1
ATOM 759 N N . SER A 1 100 ? 20.396 2.905 0.201 1.00 76.88 100 SER A N 1
ATOM 760 C CA . SER A 1 100 ? 19.484 4.045 0.028 1.00 76.88 100 SER A CA 1
ATOM 761 C C . SER A 1 100 ? 19.908 4.879 -1.190 1.00 76.88 100 SER A C 1
ATOM 763 O O . SER A 1 100 ? 21.000 4.699 -1.740 1.00 76.88 100 SER A O 1
ATOM 765 N N . GLU A 1 101 ? 19.056 5.776 -1.683 1.00 75.81 101 GLU A N 1
ATOM 766 C CA . GLU A 1 101 ? 19.528 6.776 -2.649 1.00 75.81 101 GLU A CA 1
ATOM 767 C C . GLU A 1 101 ? 20.504 7.763 -2.007 1.00 75.81 101 GLU A C 1
ATOM 769 O O . GLU A 1 101 ? 20.479 8.009 -0.801 1.00 75.81 101 GLU A O 1
ATOM 774 N N . SER A 1 102 ? 21.383 8.339 -2.829 1.00 70.94 102 SER A N 1
ATOM 775 C CA . SER A 1 102 ? 22.341 9.339 -2.366 1.00 70.94 102 SER A CA 1
ATOM 776 C C . SER A 1 102 ? 21.602 10.565 -1.826 1.00 70.94 102 SER A C 1
ATOM 778 O O . SER A 1 102 ? 20.833 11.192 -2.548 1.00 70.94 102 SER A O 1
ATOM 780 N N . GLY A 1 103 ? 21.844 10.902 -0.558 1.00 73.31 103 GLY A N 1
ATOM 781 C CA . GLY A 1 103 ? 21.170 12.008 0.128 1.00 73.31 103 GLY A CA 1
ATOM 782 C C . GLY A 1 103 ? 19.976 11.589 0.988 1.00 73.31 103 GLY A C 1
ATOM 783 O O . GLY A 1 103 ? 19.500 12.415 1.764 1.00 73.31 103 GLY A O 1
ATOM 784 N N . ASN A 1 104 ? 19.547 10.323 0.928 1.00 72.75 104 ASN A N 1
ATOM 785 C CA . ASN A 1 104 ? 18.550 9.795 1.855 1.00 72.75 104 ASN A CA 1
ATOM 786 C C . ASN A 1 104 ? 19.219 9.352 3.159 1.00 72.75 104 ASN A C 1
ATOM 788 O O . ASN A 1 104 ? 20.172 8.575 3.163 1.00 72.75 104 ASN A O 1
ATOM 792 N N . THR A 1 105 ? 18.684 9.844 4.271 1.00 71.31 105 THR A N 1
ATOM 793 C CA . THR A 1 105 ? 18.948 9.336 5.618 1.00 71.31 105 THR A CA 1
ATOM 794 C C . THR A 1 105 ? 17.618 8.882 6.206 1.00 71.31 105 THR A C 1
ATOM 796 O O . THR A 1 105 ? 16.666 9.665 6.140 1.00 71.31 105 THR A O 1
ATOM 799 N N . PRO A 1 106 ? 17.533 7.693 6.819 1.00 78.50 106 PRO A N 1
ATOM 800 C CA . PRO A 1 106 ? 18.638 6.863 7.303 1.00 78.50 106 PRO A CA 1
ATOM 801 C C . PRO A 1 106 ? 19.195 5.859 6.266 1.00 78.50 106 PRO A C 1
ATOM 803 O O . PRO A 1 106 ? 18.725 5.768 5.133 1.00 78.50 106 PRO A O 1
ATOM 806 N N . ASP A 1 107 ? 20.239 5.119 6.655 1.00 82.94 107 ASP A N 1
ATOM 807 C CA . ASP A 1 107 ? 20.832 4.066 5.823 1.00 82.94 107 ASP A CA 1
ATOM 808 C C . ASP A 1 107 ? 19.823 2.934 5.5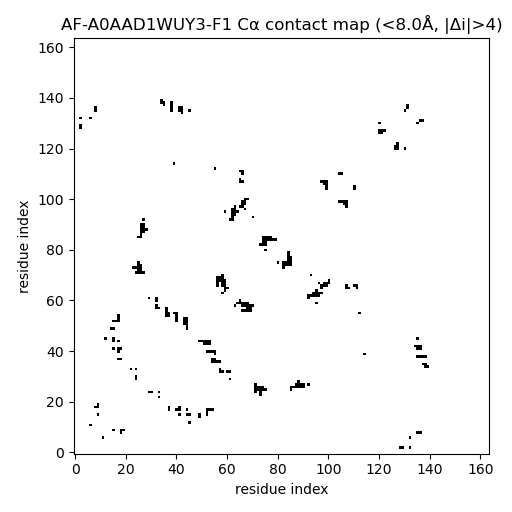77 1.00 82.94 107 ASP A C 1
ATOM 810 O O . ASP A 1 107 ? 19.002 2.613 6.439 1.00 82.94 107 ASP A O 1
ATOM 814 N N . TYR A 1 108 ? 19.955 2.260 4.436 1.00 80.88 108 TYR A N 1
ATOM 815 C CA . TYR A 1 108 ? 19.098 1.161 3.976 1.00 80.88 108 TYR A CA 1
ATOM 816 C C . TYR A 1 108 ? 18.734 0.128 5.049 1.00 80.88 108 TYR A C 1
ATOM 818 O O . TYR A 1 108 ? 17.609 -0.353 5.122 1.00 80.88 108 TYR A O 1
ATOM 826 N N . SER A 1 109 ? 19.699 -0.269 5.883 1.00 81.25 109 SER A N 1
ATOM 827 C CA . SER A 1 109 ? 19.494 -1.285 6.924 1.00 81.25 109 SER A CA 1
ATOM 828 C C . SER A 1 109 ? 18.612 -0.792 8.072 1.00 81.25 109 SER A C 1
ATOM 830 O O . SER A 1 109 ? 17.963 -1.601 8.734 1.00 81.25 109 SER A O 1
ATOM 832 N N . THR A 1 110 ? 18.594 0.519 8.296 1.00 84.62 110 THR A N 1
ATOM 833 C CA . THR A 1 110 ? 17.869 1.206 9.371 1.00 84.62 110 THR A CA 1
ATOM 834 C C . THR A 1 110 ? 16.552 1.825 8.914 1.00 84.62 110 THR A C 1
ATOM 836 O O . THR A 1 110 ? 15.693 2.086 9.747 1.00 84.62 110 THR A O 1
ATOM 839 N N . ASP A 1 111 ? 16.373 1.991 7.606 1.00 85.44 111 ASP A N 1
ATOM 840 C CA . ASP A 1 111 ? 15.142 2.445 6.948 1.00 85.44 111 ASP A CA 1
ATOM 841 C C . ASP A 1 111 ? 14.100 1.317 6.767 1.00 85.44 111 ASP A C 1
ATOM 843 O O . ASP A 1 111 ? 13.058 1.477 6.139 1.00 85.44 111 ASP A O 1
ATOM 847 N N . LYS A 1 112 ? 14.375 0.122 7.307 1.00 86.12 112 LYS A N 1
ATOM 848 C CA . LYS A 1 112 ? 13.481 -1.031 7.175 1.00 86.12 112 LYS A CA 1
ATOM 849 C C . LYS A 1 112 ? 12.304 -0.956 8.139 1.00 86.12 112 LYS A C 1
ATOM 851 O O . LYS A 1 112 ? 12.478 -0.923 9.358 1.00 86.12 112 LYS A O 1
ATOM 856 N N . HIS A 1 113 ? 11.105 -1.081 7.583 1.00 87.62 113 HIS A N 1
ATOM 857 C CA . HIS A 1 113 ? 9.862 -1.207 8.333 1.00 87.62 113 HIS A CA 1
ATOM 858 C C . HIS A 1 113 ? 9.419 -2.671 8.380 1.00 87.62 113 HIS A C 1
ATOM 860 O O . HIS A 1 113 ? 9.240 -3.312 7.347 1.00 87.62 113 HIS A O 1
ATOM 866 N N . PHE A 1 114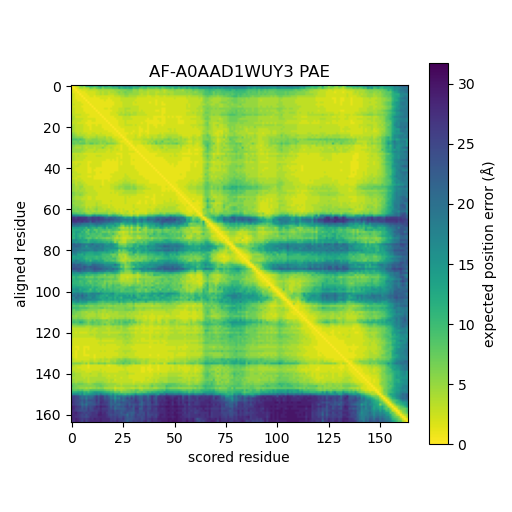 ? 9.237 -3.210 9.586 1.00 88.75 114 PHE A N 1
ATOM 867 C CA . PHE A 1 114 ? 8.826 -4.598 9.784 1.00 88.75 114 PHE A CA 1
ATOM 868 C C . PHE A 1 114 ? 7.386 -4.664 10.284 1.00 88.75 114 PHE A C 1
ATOM 870 O O . PHE A 1 114 ? 7.039 -4.053 11.296 1.00 88.75 114 PHE A O 1
ATOM 877 N N . GLY A 1 115 ? 6.558 -5.437 9.581 1.00 86.19 115 GLY A N 1
ATOM 878 C CA . GLY A 1 115 ? 5.236 -5.813 10.067 1.00 86.19 115 GLY A CA 1
ATOM 879 C C . GLY A 1 115 ? 5.336 -6.756 11.269 1.00 86.19 115 GLY A C 1
ATOM 880 O O . GLY A 1 115 ? 6.301 -7.505 11.405 1.00 86.19 115 GLY A O 1
ATOM 881 N N . GLY A 1 116 ? 4.328 -6.721 12.143 1.00 87.19 116 GLY A N 1
ATOM 882 C CA . GLY A 1 116 ? 4.248 -7.639 13.282 1.00 87.19 116 GLY A CA 1
ATOM 883 C C . GLY A 1 116 ? 3.874 -9.056 12.848 1.00 87.19 116 GLY A C 1
ATOM 884 O O . GLY A 1 116 ? 4.653 -9.983 13.029 1.00 87.19 116 GLY A O 1
ATOM 885 N N . ASN A 1 117 ? 2.687 -9.205 12.253 1.00 89.06 117 ASN A N 1
ATOM 886 C CA . ASN A 1 117 ? 2.139 -10.473 11.770 1.00 89.06 117 ASN A CA 1
ATOM 887 C C . ASN A 1 117 ? 1.441 -10.265 10.419 1.00 89.06 117 ASN A C 1
ATOM 889 O O . ASN A 1 117 ? 0.917 -9.181 10.159 1.00 89.06 117 ASN A O 1
ATOM 893 N N . SER A 1 118 ? 1.361 -11.323 9.614 1.00 92.56 118 SER A N 1
ATOM 894 C CA . SER A 1 118 ? 0.466 -11.418 8.457 1.00 92.56 118 SER A CA 1
ATOM 895 C C . SER A 1 118 ? -0.658 -12.414 8.744 1.00 92.56 118 SER A C 1
ATOM 897 O O . SER A 1 118 ? -0.481 -13.377 9.494 1.00 92.56 118 SER A O 1
ATOM 899 N N . TYR A 1 119 ? -1.840 -12.165 8.186 1.00 94.56 119 TYR A N 1
ATOM 900 C CA . TYR A 1 119 ? -2.999 -13.039 8.332 1.00 94.56 119 TYR A CA 1
ATOM 901 C C . TYR A 1 119 ? -3.904 -12.934 7.109 1.00 94.56 119 TYR A C 1
ATOM 903 O O . TYR A 1 119 ? -3.859 -11.960 6.365 1.00 94.56 119 TYR A O 1
ATOM 911 N N . HIS A 1 120 ? -4.732 -13.957 6.925 1.00 94.12 120 HIS A N 1
ATOM 912 C CA . HIS A 1 120 ? -5.765 -13.994 5.903 1.00 94.12 120 HIS A CA 1
ATOM 913 C C . HIS A 1 120 ? -7.109 -13.623 6.531 1.00 94.12 120 HIS A C 1
ATOM 915 O O . HIS A 1 120 ? -7.503 -14.215 7.540 1.00 94.12 120 HIS A O 1
ATOM 921 N N . VAL A 1 121 ? -7.823 -12.685 5.914 1.00 94.88 121 VAL A N 1
ATOM 922 C CA . VAL A 1 121 ? -9.212 -12.387 6.269 1.00 94.88 121 VAL A CA 1
ATOM 923 C C . VAL A 1 121 ? -10.115 -13.393 5.553 1.00 94.88 121 VAL A C 1
ATOM 925 O O . VAL A 1 121 ? -9.962 -13.569 4.345 1.00 94.88 121 VAL A O 1
ATOM 928 N N . PRO A 1 122 ? -11.022 -14.101 6.252 1.00 95.62 122 PRO A N 1
ATOM 929 C CA . PRO A 1 122 ? -11.956 -15.026 5.617 1.00 95.62 122 PRO A CA 1
ATOM 930 C C . PRO A 1 122 ? -12.698 -14.388 4.438 1.00 95.62 122 PRO A C 1
ATOM 932 O O . PRO A 1 122 ? -12.974 -13.192 4.449 1.00 95.62 122 PRO A O 1
ATOM 935 N N . LYS A 1 123 ? -13.077 -15.205 3.448 1.00 94.31 123 LYS A N 1
ATOM 936 C CA . LYS A 1 123 ? -13.900 -14.787 2.300 1.00 94.31 123 LYS A CA 1
ATOM 937 C C . LYS A 1 123 ? -15.364 -14.586 2.714 1.00 94.31 123 LYS A C 1
ATOM 939 O O . LYS A 1 123 ? -16.263 -15.233 2.187 1.00 94.31 123 LYS A O 1
ATOM 944 N N . ASP A 1 124 ? -15.575 -13.733 3.705 1.00 95.62 124 ASP A N 1
ATOM 945 C CA . ASP A 1 124 ? -16.865 -13.366 4.262 1.00 95.62 124 ASP A CA 1
ATOM 946 C C . ASP A 1 124 ? -16.963 -11.841 4.310 1.00 95.62 124 ASP A C 1
ATOM 948 O O . ASP A 1 124 ? -16.068 -11.156 4.808 1.00 95.62 124 ASP A O 1
ATOM 952 N N . GLN A 1 125 ? -18.057 -11.306 3.773 1.00 95.12 125 GLN A N 1
ATOM 953 C CA . GLN A 1 125 ? -18.241 -9.865 3.647 1.00 95.12 125 GLN A CA 1
ATOM 954 C C . GLN A 1 125 ? -18.198 -9.164 5.012 1.00 95.12 125 GLN A C 1
ATOM 956 O O . GLN A 1 125 ? -17.596 -8.096 5.125 1.00 95.12 125 GLN A O 1
ATOM 961 N N . GLN A 1 126 ? -18.813 -9.743 6.047 1.00 94.75 126 GLN A N 1
ATOM 962 C CA . GLN A 1 126 ? -18.859 -9.116 7.367 1.00 94.75 126 GLN A CA 1
ATOM 963 C C . GLN A 1 126 ? -17.490 -9.145 8.043 1.00 94.75 126 GLN A C 1
ATOM 965 O O . GLN A 1 126 ? -17.109 -8.150 8.659 1.00 94.75 126 GLN A O 1
ATOM 970 N N . GLU A 1 127 ? -16.735 -10.234 7.892 1.00 95.19 127 GLU A N 1
ATOM 971 C CA . GLU A 1 127 ? -15.362 -10.326 8.405 1.00 95.19 127 GLU A CA 1
ATOM 972 C C . GLU A 1 127 ? -14.422 -9.338 7.700 1.00 95.19 127 GLU A C 1
ATOM 974 O O . GLU A 1 127 ? -13.643 -8.659 8.367 1.00 95.19 127 GLU A O 1
ATOM 979 N N . ILE A 1 128 ? -14.541 -9.170 6.377 1.00 96.31 128 ILE A N 1
ATOM 980 C CA . ILE A 1 128 ? -13.752 -8.184 5.616 1.00 96.31 128 ILE A CA 1
ATOM 981 C C . ILE A 1 128 ? -14.089 -6.758 6.050 1.00 96.31 128 ILE A C 1
ATOM 983 O O . ILE A 1 128 ? -13.189 -5.970 6.348 1.00 96.31 128 ILE A O 1
ATOM 987 N N . MET A 1 129 ? -15.377 -6.424 6.148 1.00 95.69 129 MET A N 1
ATOM 988 C CA . MET A 1 129 ? -15.804 -5.107 6.627 1.00 95.69 129 MET A CA 1
ATOM 989 C C . MET A 1 129 ? -15.333 -4.855 8.067 1.00 95.69 129 MET A C 1
ATOM 991 O O . MET A 1 129 ? -14.867 -3.759 8.387 1.00 95.69 129 MET A O 1
ATOM 995 N N . ALA A 1 130 ? -15.420 -5.865 8.938 1.00 95.31 130 ALA A N 1
ATOM 996 C CA . ALA A 1 130 ? -14.948 -5.770 10.313 1.00 95.31 130 ALA A CA 1
ATOM 997 C C . ALA A 1 130 ? -13.426 -5.594 10.392 1.00 95.31 130 ALA A C 1
ATOM 999 O O . ALA A 1 130 ? -12.959 -4.836 11.251 1.00 95.31 130 ALA A O 1
ATOM 1000 N N . ASP A 1 131 ? -12.664 -6.259 9.518 1.00 94.75 131 ASP A N 1
ATOM 1001 C CA . ASP A 1 131 ? -11.213 -6.104 9.445 1.00 94.75 131 ASP A CA 1
ATOM 1002 C C . ASP A 1 131 ? -10.839 -4.700 8.989 1.00 94.75 131 ASP A C 1
ATOM 1004 O O . ASP A 1 131 ? -10.113 -4.021 9.704 1.00 94.75 131 ASP A O 1
ATOM 1008 N N . ILE A 1 132 ? -11.408 -4.195 7.894 1.00 95.56 132 ILE A N 1
ATOM 1009 C CA . ILE A 1 132 ? -11.113 -2.837 7.411 1.00 95.56 132 ILE A CA 1
ATOM 1010 C C . ILE A 1 132 ? -11.426 -1.801 8.497 1.00 95.56 132 ILE A C 1
ATOM 1012 O O . ILE A 1 132 ? -10.601 -0.933 8.800 1.00 95.56 132 ILE A O 1
ATOM 1016 N N . TYR A 1 133 ? -12.577 -1.935 9.157 1.00 94.06 133 TYR A N 1
ATOM 1017 C CA . TYR A 1 133 ? -12.998 -1.016 10.212 1.00 94.06 133 TYR A CA 1
ATOM 1018 C C . TYR A 1 133 ? -12.040 -1.014 11.422 1.00 94.06 133 TYR A C 1
ATOM 1020 O O . TYR A 1 133 ? -11.710 0.044 11.968 1.00 94.06 133 TYR A O 1
ATOM 1028 N N . LYS A 1 134 ? -11.558 -2.187 11.858 1.00 89.69 134 LYS A N 1
ATOM 1029 C CA . LYS A 1 134 ? -10.674 -2.313 13.037 1.00 89.69 134 LYS A CA 1
ATOM 1030 C C . LYS A 1 134 ? -9.198 -2.122 12.710 1.00 89.69 134 LYS A C 1
ATOM 1032 O O . LYS A 1 134 ? -8.485 -1.437 13.442 1.00 89.69 134 LYS A O 1
ATOM 1037 N N . ASN A 1 135 ? -8.768 -2.751 11.628 1.00 84.50 135 ASN A N 1
ATOM 1038 C CA . ASN A 1 135 ? -7.391 -3.076 11.290 1.00 84.50 135 ASN A CA 1
ATOM 1039 C C . ASN A 1 135 ? -6.890 -2.362 10.026 1.00 84.50 135 ASN A C 1
ATOM 1041 O O . ASN A 1 135 ? -5.704 -2.494 9.737 1.00 84.50 135 ASN A O 1
ATOM 1045 N N . ARG A 1 136 ? -7.715 -1.507 9.386 1.00 90.19 136 ARG A N 1
ATOM 1046 C CA . ARG A 1 136 ? -7.359 -0.592 8.267 1.00 90.19 136 ARG A CA 1
ATOM 1047 C C . ARG A 1 136 ? -7.346 -1.278 6.887 1.00 90.19 136 ARG A C 1
ATOM 1049 O O . ARG A 1 136 ? -7.591 -2.485 6.843 1.00 90.19 136 ARG A O 1
ATOM 1056 N N . PRO A 1 137 ? -7.098 -0.547 5.771 1.00 95.25 137 PRO A N 1
ATOM 1057 C CA . PRO A 1 137 ? -7.106 -1.111 4.420 1.00 95.25 137 PRO A CA 1
ATOM 1058 C C . PRO A 1 137 ? -6.358 -2.440 4.297 1.00 95.25 137 PRO A C 1
ATOM 1060 O O . PRO A 1 137 ? -5.369 -2.685 4.994 1.00 95.25 137 PRO A O 1
ATOM 1063 N N . VAL A 1 138 ? -6.878 -3.307 3.433 1.00 95.75 138 VAL A N 1
ATOM 1064 C CA . VAL A 1 138 ? -6.374 -4.657 3.159 1.00 95.75 138 VAL A CA 1
ATOM 1065 C C . VAL A 1 138 ? -5.982 -4.763 1.693 1.00 95.75 138 VAL A C 1
ATOM 1067 O O . VAL A 1 138 ? -6.570 -4.098 0.843 1.00 95.75 138 VAL A O 1
ATOM 1070 N N . GLU A 1 139 ? -5.026 -5.636 1.397 1.00 95.38 139 GLU A N 1
ATOM 1071 C CA . GLU A 1 139 ? -4.783 -6.086 0.030 1.00 95.38 139 GLU A CA 1
ATOM 1072 C C . GLU A 1 139 ? -5.839 -7.135 -0.354 1.00 95.38 139 GLU A C 1
ATOM 1074 O O . GLU A 1 139 ? -6.167 -8.019 0.442 1.00 95.38 139 GLU A O 1
ATOM 1079 N N . ALA A 1 140 ? -6.361 -7.044 -1.576 1.00 93.62 140 ALA A N 1
ATOM 1080 C CA . ALA A 1 140 ? -7.252 -8.036 -2.162 1.00 93.62 140 ALA A CA 1
ATOM 1081 C C . ALA A 1 140 ? -6.927 -8.233 -3.646 1.00 93.62 140 ALA A C 1
ATOM 1083 O O . ALA A 1 140 ? -6.435 -7.324 -4.317 1.00 93.62 140 ALA A O 1
ATOM 1084 N N . ASP A 1 141 ? -7.244 -9.412 -4.171 1.00 89.56 141 ASP A N 1
ATOM 1085 C CA . ASP A 1 141 ? -7.085 -9.754 -5.576 1.00 89.56 141 ASP A CA 1
ATOM 1086 C C . ASP A 1 141 ? -8.425 -10.122 -6.226 1.00 89.56 141 ASP A C 1
ATOM 1088 O O . ASP A 1 141 ? -9.357 -10.607 -5.586 1.00 89.56 141 ASP A O 1
ATOM 1092 N N . PHE A 1 142 ? -8.525 -9.870 -7.529 1.00 90.00 142 PHE A N 1
ATOM 1093 C CA . PHE A 1 142 ? -9.661 -10.273 -8.349 1.00 90.00 142 PHE A CA 1
ATOM 1094 C C . PHE A 1 142 ? -9.212 -10.526 -9.792 1.00 90.00 142 PHE A C 1
ATOM 1096 O O . PHE A 1 142 ? -8.132 -10.102 -10.217 1.00 90.00 142 PHE A O 1
ATOM 1103 N N . VAL A 1 143 ? -10.046 -11.237 -10.551 1.00 86.75 143 VAL A N 1
ATOM 1104 C CA . VAL A 1 143 ? -9.799 -11.527 -11.968 1.00 86.75 143 VAL A CA 1
ATOM 1105 C C . VAL A 1 143 ? -10.251 -10.343 -12.817 1.00 86.75 143 VAL A C 1
ATOM 1107 O O . VAL A 1 143 ? -11.405 -9.925 -12.753 1.00 86.75 143 VAL A O 1
ATOM 1110 N N . VAL A 1 144 ? -9.339 -9.822 -13.638 1.00 83.19 144 VAL A N 1
ATOM 1111 C CA . VAL A 1 144 ? -9.610 -8.716 -14.562 1.00 83.19 14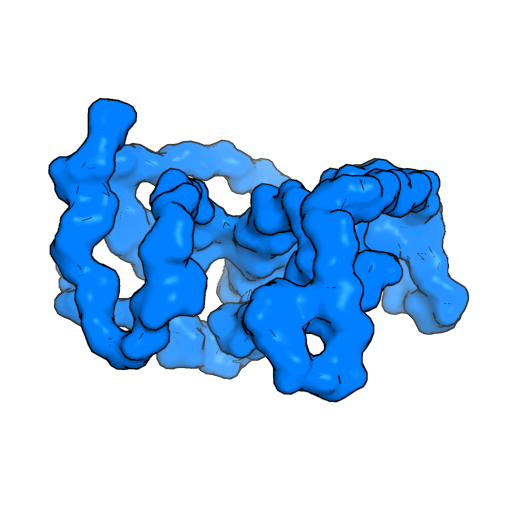4 VAL A CA 1
ATOM 1112 C C . VAL A 1 144 ? -9.987 -9.279 -15.931 1.00 83.19 144 VAL A C 1
ATOM 1114 O O . VAL A 1 144 ? -9.200 -9.993 -16.554 1.00 83.19 144 VAL A O 1
ATOM 1117 N N . TYR A 1 145 ? -11.179 -8.932 -16.412 1.00 86.88 145 TYR A N 1
ATOM 1118 C CA . TYR A 1 145 ? -11.650 -9.255 -17.759 1.00 86.88 145 TYR A CA 1
ATOM 1119 C C . TYR A 1 145 ? -11.391 -8.093 -18.733 1.00 86.88 145 TYR A C 1
ATOM 1121 O O . TYR A 1 145 ? -11.069 -6.974 -18.336 1.00 86.88 145 TYR A O 1
ATOM 1129 N N . SER A 1 146 ? -11.474 -8.356 -20.040 1.00 82.44 146 SER A N 1
ATOM 1130 C CA . SER A 1 146 ? -11.094 -7.392 -21.088 1.00 82.44 146 SER A CA 1
ATOM 1131 C C . SER A 1 146 ? -11.987 -6.152 -21.174 1.00 82.44 146 SER A C 1
ATOM 1133 O O . SER A 1 146 ? -11.580 -5.148 -21.757 1.00 82.44 146 SER A O 1
ATOM 1135 N N . ASP A 1 147 ? -13.202 -6.243 -20.647 1.00 83.25 147 ASP A N 1
ATOM 1136 C CA . ASP A 1 147 ? -14.180 -5.163 -20.532 1.00 83.25 147 ASP A CA 1
ATOM 1137 C C . ASP A 1 147 ? -13.855 -4.202 -19.381 1.00 83.25 147 ASP A C 1
ATOM 1139 O O . ASP A 1 147 ? -14.100 -3.001 -19.520 1.00 83.25 147 ASP A O 1
ATOM 1143 N N . PHE A 1 148 ? -13.211 -4.686 -18.312 1.00 82.50 148 PHE A N 1
ATOM 1144 C CA . PHE A 1 148 ? -12.904 -3.913 -17.104 1.00 82.50 148 PHE A CA 1
ATOM 1145 C C . PHE A 1 148 ? -12.293 -2.521 -17.375 1.00 82.50 148 PHE A C 1
ATOM 1147 O O . PHE A 1 148 ? -12.806 -1.537 -16.839 1.00 82.50 148 PHE A O 1
ATOM 1154 N N . PRO A 1 149 ? -11.270 -2.360 -18.248 1.00 74.81 149 PRO A N 1
ATOM 1155 C CA . PRO A 1 149 ? -10.654 -1.052 -18.501 1.00 74.81 149 PRO A CA 1
ATOM 1156 C C . PRO A 1 149 ? -11.572 -0.051 -19.216 1.00 74.81 149 PRO A C 1
ATOM 1158 O O . PRO A 1 149 ? -11.322 1.151 -19.185 1.00 74.81 149 PRO A O 1
ATOM 1161 N N . THR A 1 150 ? -12.613 -0.536 -19.895 1.00 71.69 150 THR A N 1
ATOM 1162 C CA . THR A 1 150 ? -13.558 0.298 -20.659 1.00 71.69 150 THR A CA 1
ATOM 1163 C C . THR A 1 150 ? -14.788 0.703 -19.850 1.00 71.69 150 THR A C 1
ATOM 1165 O O . THR A 1 150 ? -15.572 1.539 -20.296 1.00 71.69 150 THR A O 1
ATOM 1168 N N . MET A 1 151 ? -14.941 0.155 -18.643 1.00 63.88 151 MET A N 1
ATOM 1169 C CA . MET A 1 151 ? -16.047 0.438 -17.734 1.00 63.88 151 MET A CA 1
ATOM 1170 C C . MET A 1 151 ? -15.759 1.707 -16.926 1.00 63.88 151 MET A C 1
ATOM 1172 O O . MET A 1 151 ? -15.507 1.658 -15.724 1.00 63.88 151 MET A O 1
ATOM 1176 N N . TRP A 1 152 ? -15.757 2.860 -17.591 1.00 51.97 152 TRP A N 1
ATOM 1177 C CA . TRP A 1 152 ? -15.694 4.144 -16.898 1.00 51.97 152 TRP A CA 1
ATOM 1178 C C . TRP A 1 152 ? -17.095 4.620 -16.476 1.00 51.97 152 TRP A C 1
ATOM 1180 O O . TRP A 1 152 ? -18.014 4.710 -17.287 1.00 51.97 152 TRP A O 1
ATOM 1190 N N . GLN A 1 153 ? -17.170 4.981 -15.191 1.00 50.19 153 GLN A N 1
ATOM 1191 C CA . GLN A 1 153 ? -18.079 5.906 -14.497 1.00 50.19 153 GLN A CA 1
ATOM 1192 C C . GLN A 1 153 ? -19.238 5.401 -13.617 1.00 50.19 153 GLN A C 1
ATOM 1194 O O . GLN A 1 153 ? -19.478 6.081 -12.628 1.00 50.19 153 GLN A O 1
ATOM 1199 N N . ASP A 1 154 ? -19.912 4.265 -13.826 1.00 45.72 154 ASP A N 1
ATOM 1200 C CA . ASP A 1 154 ? -21.077 3.935 -12.973 1.00 45.72 154 ASP A CA 1
ATOM 1201 C C . ASP A 1 154 ? -21.197 2.446 -12.601 1.00 45.72 154 ASP A C 1
ATOM 1203 O O . ASP A 1 154 ? -21.604 1.609 -13.399 1.00 45.72 154 ASP A O 1
ATOM 1207 N N . LYS A 1 155 ? -20.917 2.162 -11.320 1.00 48.97 155 LYS A N 1
ATOM 1208 C CA . LYS A 1 155 ? -21.351 0.992 -10.528 1.00 48.97 155 LYS A CA 1
ATOM 1209 C C . LYS A 1 155 ? -20.913 -0.397 -11.023 1.00 48.97 155 LYS A C 1
ATOM 1211 O O . LYS A 1 155 ? -21.655 -1.115 -11.687 1.00 48.97 155 LYS A O 1
ATOM 1216 N N . TYR A 1 156 ? -19.775 -0.862 -10.509 1.00 54.00 156 TYR A N 1
ATOM 1217 C CA . TYR A 1 156 ? -19.508 -2.297 -10.371 1.00 54.00 156 TYR A CA 1
ATOM 1218 C C . TYR A 1 156 ? -20.436 -2.891 -9.303 1.00 54.00 156 TYR A C 1
ATOM 1220 O O . TYR A 1 156 ? -20.160 -2.772 -8.112 1.00 54.00 156 TYR A O 1
ATOM 1228 N N . LEU A 1 157 ? -21.538 -3.522 -9.716 1.00 43.03 157 LEU A N 1
ATOM 1229 C CA . LEU A 1 157 ? -22.376 -4.325 -8.812 1.00 43.03 157 LEU A CA 1
ATOM 1230 C C . LEU A 1 157 ? -22.586 -5.775 -9.276 1.00 43.03 157 LEU A C 1
ATOM 1232 O O . LEU A 1 157 ? -23.222 -6.535 -8.560 1.00 43.03 157 LEU A O 1
ATOM 1236 N N . GLU A 1 158 ? -22.036 -6.198 -10.421 1.00 35.22 158 GLU A N 1
ATOM 1237 C CA . GLU A 1 158 ? -22.393 -7.508 -11.000 1.00 35.22 158 GLU A CA 1
ATOM 1238 C C . GLU A 1 158 ? -21.224 -8.462 -11.302 1.00 35.22 158 GLU A C 1
ATOM 1240 O O . GLU A 1 158 ? -21.455 -9.594 -11.712 1.00 35.22 158 GLU A O 1
ATOM 1245 N N . ALA A 1 159 ? -19.967 -8.079 -11.048 1.00 33.34 159 ALA A N 1
ATOM 1246 C CA . ALA A 1 159 ? -18.819 -8.936 -11.383 1.00 33.34 159 ALA A CA 1
ATOM 1247 C C . ALA A 1 159 ? -18.340 -9.865 -10.245 1.00 33.34 159 ALA A C 1
ATOM 1249 O O . ALA A 1 159 ? -17.590 -10.799 -10.508 1.00 33.34 159 ALA A O 1
ATOM 1250 N N . MET A 1 160 ? -18.773 -9.673 -8.989 1.00 35.09 160 MET A N 1
ATOM 1251 C CA . MET A 1 160 ? -18.331 -10.526 -7.864 1.00 35.09 160 MET A CA 1
ATOM 1252 C C . MET A 1 160 ? -19.097 -11.853 -7.726 1.00 35.09 160 MET A C 1
ATOM 1254 O O . MET A 1 160 ? -18.736 -12.671 -6.885 1.00 35.09 160 MET A O 1
ATOM 1258 N N . LEU A 1 161 ? -20.146 -12.092 -8.522 1.00 34.56 161 LEU A N 1
ATOM 1259 C CA . LEU A 1 161 ? -21.009 -13.276 -8.376 1.00 34.56 161 LEU A CA 1
ATOM 1260 C C . LEU A 1 161 ? -20.780 -14.379 -9.415 1.00 34.56 161 LEU A C 1
ATOM 1262 O O . LEU A 1 161 ? -21.489 -15.384 -9.393 1.00 34.56 161 LEU A O 1
ATOM 1266 N N . LEU A 1 162 ? -19.793 -14.251 -10.304 1.00 30.05 162 LEU A N 1
ATOM 1267 C CA . LEU A 1 162 ? -19.527 -15.271 -11.318 1.00 30.05 162 LEU A CA 1
ATOM 1268 C C . LEU A 1 162 ? -18.042 -15.629 -11.392 1.00 30.05 162 LEU A C 1
ATOM 1270 O O . LEU A 1 162 ? -17.265 -14.988 -12.092 1.00 30.05 162 LEU A O 1
ATOM 1274 N N . GLY A 1 163 ? -17.681 -16.724 -10.724 1.00 28.84 163 GLY A N 1
ATOM 1275 C CA . GLY A 1 163 ? -16.451 -17.459 -11.016 1.00 28.84 163 GLY A CA 1
ATOM 1276 C C . GLY A 1 163 ? -15.929 -18.252 -9.824 1.00 28.84 163 GLY A C 1
ATOM 1277 O O . GLY A 1 163 ? -15.374 -17.653 -8.917 1.00 28.84 163 GLY A O 1
ATOM 1278 N N . CYS A 1 164 ? -16.158 -19.570 -9.877 1.00 33.09 164 CYS A N 1
ATOM 1279 C CA . CYS A 1 164 ? -15.712 -20.680 -9.018 1.00 33.09 164 CYS A CA 1
ATOM 1280 C C . CYS A 1 164 ? -14.590 -20.450 -7.992 1.00 33.09 164 CYS A C 1
ATOM 1282 O O . CYS A 1 164 ? -13.503 -19.975 -8.381 1.00 33.09 164 CYS A O 1
#

Organism: Pelobates cultripes (NCBI:txid61616)

Sequence (164 aa):
MDLPENFDSQEAWPNCPTIREIRDQGSCGSRWTFGAMEAISDRTCVHSNGKVNVEVSAEDLLSCCGSKPYSILPCEHRVNGFRPACKGEEGDTPKCVKESESGNTPDYSTDKHFGGNSYHVPKDQQEIMADIYKNRPVEADFVVYSDFPTMWQDKYLEAMLLGC

Secondary structure (DSSP, 8-state):
----S---HHHH-TT-GGGG-----TTB--HHHHHHHHHHHHHHHHHTTTS------HHHHHHTSS-----S---BSSS--SSPBP--SBPPPPPP--SPPTT-SS-TTTS----S---PPPS-HHHHHHHHHHH-------PPPTTGGG--SS---SSTTS--

Radius of gyration: 17.85 Å; Cα contacts (8 Å, |Δi|>4): 179; chains: 1; bounding box: 46×34×42 Å

Solvent-accessible surface area (backbone atoms only — not comparable to full-atom values): 10623 Å² total; per-residue (Å²): 133,90,74,72,97,72,86,54,68,58,73,76,40,67,75,35,63,62,65,73,60,83,86,71,63,37,35,39,82,47,60,74,31,43,43,48,24,52,26,48,20,34,37,44,7,59,77,50,70,48,73,44,78,54,85,51,45,36,37,8,66,69,40,51,79,42,43,36,78,71,82,65,64,66,42,25,79,97,50,94,62,95,46,58,70,47,87,52,59,78,54,77,80,61,79,57,55,91,46,42,58,92,90,55,79,60,55,29,88,73,61,66,84,78,79,90,79,88,84,84,74,61,102,40,74,68,56,42,53,51,39,39,74,76,65,36,66,73,64,84,87,80,90,83,56,92,61,59,87,73,67,78,87,77,80,95,81,72,74,90,83,71,79,135